Protein AF-A0AAV8XGZ9-F1 (afdb_monomer_lite)

Secondary structure (DSSP, 8-state):
--SS-HHHHHHHHHHHHHHHHHHHTT-HHHHHHHHHHHHHHHHHHTTT-S-SS-TTS---SHHHHHHHHHS--

Structure (mmCIF, N/CA/C/O backbone):
data_AF-A0AAV8XGZ9-F1
#
_entry.id   AF-A0AAV8XGZ9-F1
#
loop_
_atom_site.group_PDB
_atom_site.id
_atom_site.type_symbol
_atom_site.label_atom_id
_atom_site.label_alt_id
_atom_site.label_comp_id
_atom_site.label_asym_id
_atom_site.label_entity_id
_atom_site.label_seq_id
_atom_site.pdbx_PDB_ins_code
_atom_site.Cartn_x
_atom_site.Cartn_y
_atom_site.Cartn_z
_atom_site.occupancy
_atom_site.B_iso_or_equiv
_atom_site.auth_seq_id
_atom_site.auth_comp_id
_atom_site.auth_asym_id
_atom_site.auth_atom_id
_atom_site.pdbx_PDB_model_num
ATOM 1 N N . MET A 1 1 ? 2.994 -9.588 -20.095 1.00 48.28 1 MET A N 1
ATOM 2 C CA . MET A 1 1 ? 3.909 -8.639 -19.429 1.00 48.28 1 MET A CA 1
ATOM 3 C C . MET A 1 1 ? 3.075 -7.455 -18.979 1.00 48.28 1 MET A C 1
ATOM 5 O O . MET A 1 1 ? 2.630 -6.692 -19.826 1.00 48.28 1 MET A O 1
ATOM 9 N N . GLY A 1 2 ? 2.745 -7.416 -17.687 1.00 72.06 2 GLY A N 1
ATOM 10 C CA . GLY A 1 2 ? 2.133 -6.264 -17.016 1.00 72.06 2 GLY A CA 1
ATOM 11 C C . GLY A 1 2 ? 3.202 -5.475 -16.252 1.00 72.06 2 GLY A C 1
ATOM 12 O O . GLY A 1 2 ? 4.378 -5.817 -16.344 1.00 72.06 2 GLY A O 1
ATOM 13 N N . 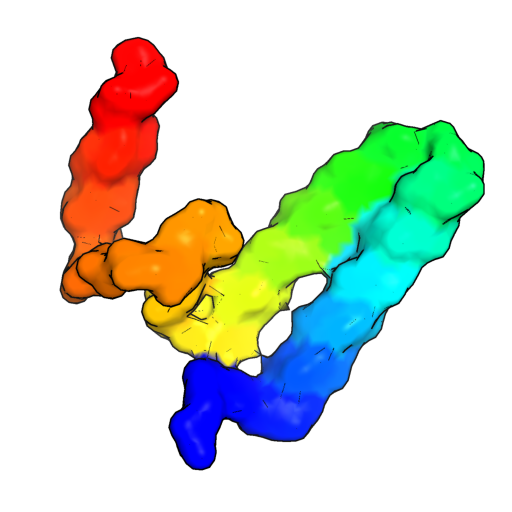PHE A 1 3 ? 2.804 -4.4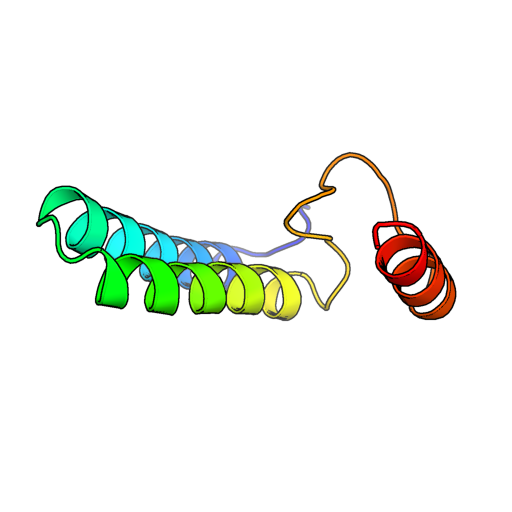34 -15.516 1.00 77.88 3 PHE A N 1
ATOM 14 C CA . PHE A 1 3 ? 3.725 -3.614 -14.709 1.00 77.88 3 PHE A CA 1
ATOM 15 C C . PHE A 1 3 ? 4.392 -4.375 -13.555 1.00 77.88 3 PHE A C 1
ATOM 17 O O . PHE A 1 3 ? 5.438 -3.944 -13.087 1.00 77.88 3 PHE A O 1
ATOM 24 N N . ILE A 1 4 ? 3.797 -5.489 -13.125 1.00 87.75 4 ILE A N 1
ATOM 25 C CA . ILE A 1 4 ? 4.249 -6.316 -12.004 1.00 87.75 4 ILE A CA 1
ATOM 26 C C . ILE A 1 4 ? 4.268 -7.793 -12.409 1.00 87.75 4 ILE A C 1
ATOM 28 O O . ILE A 1 4 ? 3.558 -8.202 -13.339 1.00 87.75 4 ILE A O 1
ATOM 32 N N . ASP A 1 5 ? 5.080 -8.585 -11.714 1.00 91.75 5 ASP A N 1
ATOM 33 C CA . ASP A 1 5 ? 5.070 -10.044 -11.789 1.00 91.75 5 ASP A CA 1
ATOM 34 C C . ASP A 1 5 ? 4.139 -10.658 -10.724 1.00 91.75 5 ASP A C 1
ATOM 36 O O . ASP A 1 5 ? 3.371 -9.958 -10.061 1.00 91.75 5 ASP A O 1
ATOM 40 N N . GLN A 1 6 ? 4.170 -11.987 -10.588 1.00 93.94 6 GLN A N 1
ATOM 41 C CA . GLN A 1 6 ? 3.326 -12.701 -9.629 1.00 93.94 6 GLN A CA 1
ATOM 42 C C . GLN A 1 6 ? 3.620 -12.293 -8.178 1.00 93.94 6 GLN A C 1
ATOM 44 O O . GLN A 1 6 ? 2.693 -12.191 -7.379 1.00 93.94 6 GLN A O 1
ATOM 49 N N . GLN A 1 7 ? 4.883 -12.024 -7.844 1.00 93.69 7 GLN A N 1
ATOM 50 C CA . GLN A 1 7 ? 5.269 -11.632 -6.494 1.00 93.69 7 GLN A CA 1
ATOM 51 C C . GLN A 1 7 ? 4.741 -10.232 -6.170 1.00 93.69 7 GLN A C 1
ATOM 53 O O . GLN A 1 7 ? 4.138 -10.039 -5.114 1.00 93.69 7 GLN A O 1
ATOM 58 N N . GLY A 1 8 ? 4.893 -9.280 -7.094 1.00 93.31 8 GLY A N 1
ATOM 59 C CA . GLY A 1 8 ? 4.342 -7.935 -6.917 1.00 93.31 8 GLY A CA 1
ATOM 60 C C . GLY A 1 8 ? 2.816 -7.942 -6.815 1.00 93.31 8 GLY A C 1
ATOM 61 O O . GLY A 1 8 ? 2.234 -7.226 -5.999 1.00 93.31 8 GLY A O 1
ATOM 62 N N . TYR A 1 9 ? 2.149 -8.810 -7.583 1.00 94.31 9 TYR A N 1
ATOM 63 C CA . TYR A 1 9 ? 0.702 -8.998 -7.484 1.00 94.31 9 TYR A CA 1
ATOM 64 C C . TYR A 1 9 ? 0.279 -9.507 -6.101 1.00 94.31 9 TYR A C 1
ATOM 66 O O . TYR A 1 9 ? -0.669 -8.979 -5.518 1.00 94.31 9 TYR A O 1
ATOM 74 N N . GLU A 1 10 ? 0.975 -10.505 -5.559 1.00 96.31 10 GLU A N 1
ATOM 75 C CA . GLU A 1 10 ? 0.686 -11.067 -4.236 1.00 96.31 10 GLU A CA 1
ATOM 76 C C . GLU A 1 10 ? 0.936 -10.051 -3.117 1.00 96.31 10 GLU A C 1
ATOM 78 O O . GLU A 1 10 ? 0.112 -9.930 -2.208 1.00 96.31 10 GLU A O 1
ATOM 83 N N . ALA A 1 11 ? 2.013 -9.267 -3.213 1.00 95.62 11 ALA A N 1
ATOM 84 C CA . ALA A 1 11 ? 2.338 -8.221 -2.246 1.00 95.62 11 ALA A CA 1
ATOM 85 C C . ALA A 1 11 ? 1.255 -7.131 -2.185 1.00 95.62 11 ALA A C 1
ATOM 87 O O . ALA A 1 11 ? 0.769 -6.803 -1.099 1.00 95.62 11 ALA A O 1
ATOM 88 N N . ILE A 1 12 ? 0.825 -6.616 -3.344 1.00 95.50 12 ILE A N 1
ATOM 89 C CA . ILE A 1 12 ? -0.263 -5.628 -3.432 1.00 95.50 12 ILE A CA 1
ATOM 90 C C . ILE A 1 12 ? -1.579 -6.237 -2.938 1.00 95.50 12 ILE A C 1
ATOM 92 O O . ILE A 1 12 ? -2.307 -5.604 -2.173 1.00 95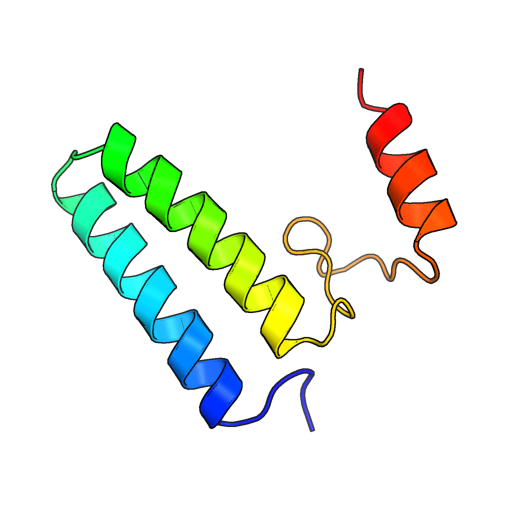.50 12 ILE A O 1
ATOM 96 N N . SER A 1 13 ? -1.882 -7.471 -3.347 1.00 97.12 13 SER A N 1
ATOM 97 C CA . SER A 1 13 ? -3.133 -8.139 -2.972 1.00 97.12 13 SER A CA 1
ATOM 98 C C . SER A 1 13 ? -3.232 -8.346 -1.463 1.00 97.12 13 SER A C 1
ATOM 100 O O . SER A 1 13 ? -4.287 -8.097 -0.889 1.00 97.12 13 SER A O 1
ATOM 102 N N . SER A 1 14 ? -2.136 -8.732 -0.803 1.00 97.88 14 SER A N 1
ATOM 103 C CA . SER A 1 14 ? -2.118 -8.956 0.646 1.00 97.88 14 SER A CA 1
ATOM 104 C C . SER A 1 14 ? -2.503 -7.700 1.432 1.00 97.88 14 SER A C 1
ATOM 106 O O . SER A 1 14 ? -3.346 -7.769 2.321 1.00 97.88 14 SER A O 1
ATOM 108 N N . VAL A 1 15 ? -1.920 -6.542 1.108 1.00 97.56 15 VAL A N 1
ATOM 109 C CA . VAL A 1 15 ? -2.212 -5.292 1.836 1.00 97.56 15 VAL A CA 1
ATOM 110 C C . VAL A 1 15 ? -3.588 -4.715 1.477 1.00 97.56 15 VAL A C 1
ATOM 112 O O . VAL A 1 15 ? -4.256 -4.112 2.323 1.00 97.56 15 VAL A O 1
ATOM 115 N N . ALA A 1 16 ? -4.055 -4.943 0.247 1.00 97.75 16 ALA A N 1
ATOM 116 C CA . ALA A 1 16 ? -5.406 -4.578 -0.163 1.00 97.75 16 ALA A CA 1
ATOM 117 C C . ALA A 1 16 ? -6.469 -5.404 0.586 1.00 97.75 16 ALA A C 1
ATOM 119 O O . ALA A 1 16 ? -7.480 -4.850 1.022 1.00 97.75 16 ALA A O 1
ATOM 120 N N . GLU A 1 17 ? -6.224 -6.702 0.788 1.00 98.56 17 GLU A N 1
ATOM 121 C CA . GLU A 1 17 ? -7.086 -7.584 1.585 1.00 98.56 17 GLU A CA 1
ATOM 122 C C . GLU A 1 17 ? -7.149 -7.112 3.046 1.00 98.56 17 GLU A C 1
ATOM 124 O O . GLU A 1 17 ? -8.241 -6.953 3.590 1.00 98.56 17 GLU A O 1
ATOM 129 N N . ASP A 1 18 ? -6.007 -6.778 3.659 1.00 98.44 18 ASP A N 1
ATOM 130 C CA . ASP A 1 18 ? -5.967 -6.225 5.021 1.00 98.44 18 ASP A CA 1
ATOM 131 C C . ASP A 1 18 ? -6.771 -4.921 5.125 1.00 98.44 18 ASP A C 1
ATOM 133 O O . ASP A 1 18 ? -7.554 -4.728 6.060 1.00 98.44 18 ASP A O 1
ATOM 137 N N . THR A 1 19 ? -6.627 -4.033 4.135 1.00 98.50 19 THR A N 1
ATOM 138 C CA . THR A 1 19 ? -7.400 -2.784 4.062 1.00 98.50 19 THR A CA 1
ATOM 139 C C . THR A 1 19 ? -8.898 -3.073 4.033 1.00 98.50 19 THR A C 1
ATOM 141 O O . THR A 1 19 ? -9.661 -2.460 4.785 1.00 98.50 19 THR A O 1
ATOM 144 N N . LYS A 1 20 ? -9.323 -4.030 3.200 1.00 98.44 20 LYS A N 1
ATOM 145 C CA . LYS A 1 20 ? -10.718 -4.465 3.107 1.00 98.44 20 LYS A CA 1
ATOM 146 C C . LYS A 1 20 ? -11.219 -5.030 4.435 1.00 98.44 20 LYS A C 1
ATOM 148 O O . LYS A 1 20 ? -12.295 -4.640 4.876 1.00 98.44 20 LYS A O 1
ATOM 153 N N . ILE A 1 21 ? -10.447 -5.895 5.088 1.00 98.62 21 ILE A N 1
ATOM 154 C CA . ILE A 1 21 ? -10.808 -6.497 6.378 1.00 98.62 21 ILE A CA 1
ATOM 155 C C . ILE A 1 21 ? -11.026 -5.414 7.443 1.00 98.62 21 ILE A C 1
ATOM 157 O O . ILE A 1 21 ? -12.029 -5.447 8.157 1.00 98.62 21 ILE A O 1
ATOM 161 N N . SER A 1 22 ? -10.125 -4.433 7.550 1.00 98.56 22 SER A N 1
ATOM 162 C CA . SER A 1 22 ? -10.279 -3.330 8.509 1.00 98.56 22 SER A CA 1
ATOM 163 C C . SER A 1 22 ? -11.446 -2.405 8.166 1.00 98.56 22 SER A C 1
ATOM 165 O O . SER A 1 22 ? -12.119 -1.925 9.081 1.00 98.56 22 SER A O 1
ATOM 167 N N . LEU A 1 23 ? -11.707 -2.169 6.876 1.00 98.31 23 LEU A N 1
ATOM 168 C CA . LEU A 1 23 ? -12.852 -1.382 6.420 1.00 98.31 23 LEU A CA 1
ATOM 169 C C . LEU A 1 23 ? -14.179 -2.071 6.760 1.00 98.31 23 LEU A C 1
ATOM 171 O O . LEU A 1 23 ? -15.053 -1.442 7.353 1.00 98.31 23 LEU A O 1
ATOM 175 N N . ASP A 1 24 ? -14.305 -3.360 6.440 1.00 98.50 24 ASP A N 1
ATOM 176 C CA . ASP A 1 24 ? -15.498 -4.170 6.714 1.00 98.50 24 ASP A CA 1
ATOM 177 C C . ASP A 1 24 ? -15.753 -4.317 8.229 1.00 98.50 24 ASP A C 1
ATOM 179 O O . ASP A 1 24 ? -16.892 -4.483 8.659 1.00 98.50 24 ASP A O 1
ATOM 183 N N . ALA A 1 25 ? -14.703 -4.217 9.051 1.00 98.56 25 ALA A N 1
ATOM 184 C CA . ALA A 1 25 ? -14.782 -4.195 10.512 1.00 98.56 25 ALA A CA 1
ATOM 185 C C . ALA A 1 25 ? -15.045 -2.796 11.112 1.00 98.56 25 ALA A C 1
ATOM 187 O O . ALA A 1 25 ? -14.921 -2.631 12.327 1.00 98.56 25 ALA A O 1
ATOM 188 N N . GLU A 1 26 ? -15.349 -1.786 10.287 1.00 98.44 26 GLU A N 1
ATOM 189 C CA . GLU A 1 26 ? -15.589 -0.385 10.683 1.00 98.44 26 GLU A CA 1
ATOM 190 C C . GLU A 1 26 ? -14.412 0.276 11.431 1.00 98.44 26 GLU A C 1
ATOM 192 O O . GLU A 1 26 ? -14.553 1.299 12.109 1.00 98.44 26 GLU A O 1
ATOM 197 N N . LYS A 1 27 ? -13.198 -0.265 11.292 1.00 98.62 27 LYS A N 1
ATOM 198 C CA . LYS A 1 27 ? -11.984 0.285 11.908 1.00 98.62 27 LYS A CA 1
ATOM 199 C C . LYS A 1 27 ? -11.379 1.364 11.020 1.00 98.62 27 LYS A C 1
ATOM 201 O O . LYS A 1 27 ? -10.266 1.226 10.518 1.00 98.62 27 LYS A O 1
ATOM 206 N N . PHE A 1 28 ? -12.102 2.463 10.831 1.00 97.69 28 PHE A N 1
ATOM 207 C CA . PHE A 1 28 ? -11.778 3.460 9.804 1.00 97.69 28 PHE A CA 1
ATOM 208 C C . PHE A 1 28 ? -10.363 4.043 9.907 1.00 97.69 28 PHE A C 1
ATOM 210 O O . PHE A 1 28 ? -9.699 4.198 8.892 1.00 97.69 28 PHE A O 1
ATOM 217 N N . VAL A 1 29 ? -9.857 4.310 11.117 1.00 98.19 29 VAL A N 1
ATO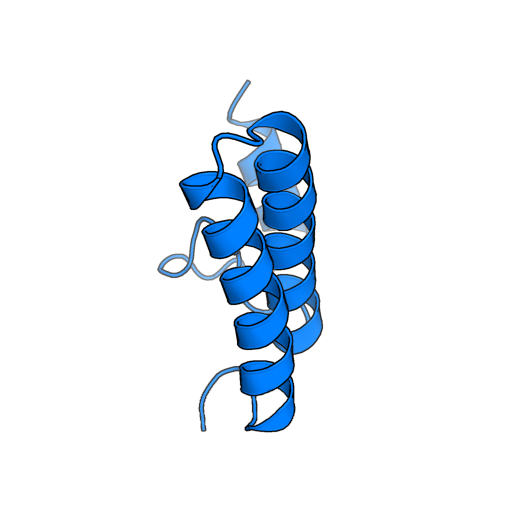M 218 C CA . VAL A 1 29 ? -8.480 4.815 11.295 1.00 98.19 29 VAL A CA 1
ATOM 219 C C . VAL A 1 29 ? -7.443 3.795 10.817 1.00 98.19 29 VAL A C 1
ATOM 221 O O . VAL A 1 29 ? -6.465 4.153 10.165 1.00 98.19 29 VAL A O 1
ATOM 224 N N . GLU A 1 30 ? -7.655 2.516 11.126 1.00 98.31 30 GLU A N 1
ATOM 225 C CA . GLU A 1 30 ? -6.771 1.437 10.686 1.00 98.31 30 GLU A CA 1
ATOM 226 C C . GLU A 1 30 ? -6.877 1.225 9.173 1.00 98.31 30 GLU A C 1
ATOM 228 O O . GLU A 1 30 ? -5.851 1.147 8.501 1.00 98.31 30 GLU A O 1
ATOM 233 N N . ALA A 1 31 ? -8.098 1.231 8.634 1.00 98.50 31 ALA A N 1
ATOM 234 C CA . ALA A 1 31 ? -8.352 1.121 7.203 1.00 98.50 31 ALA A CA 1
ATOM 235 C C . ALA A 1 31 ? -7.653 2.240 6.413 1.00 98.50 31 ALA A C 1
ATOM 237 O O . ALA A 1 31 ? -6.977 1.953 5.432 1.00 98.50 31 ALA A O 1
ATOM 238 N N . THR A 1 32 ? -7.716 3.495 6.871 1.00 97.88 32 THR A N 1
ATOM 239 C CA . THR A 1 32 ? -7.008 4.617 6.228 1.00 97.88 32 THR A CA 1
ATOM 240 C C . THR A 1 32 ? -5.488 4.442 6.271 1.00 97.88 32 THR A C 1
ATOM 242 O O . THR A 1 32 ? -4.799 4.730 5.294 1.00 97.88 32 THR A O 1
ATOM 245 N N . ASN A 1 33 ? -4.936 3.933 7.376 1.00 98.06 33 ASN A N 1
ATOM 246 C CA . ASN A 1 33 ? -3.499 3.660 7.461 1.00 98.06 33 ASN A CA 1
ATOM 247 C C . ASN A 1 33 ? -3.069 2.528 6.513 1.00 98.06 33 ASN A C 1
ATOM 249 O O . ASN A 1 33 ? -1.995 2.599 5.914 1.00 98.06 33 ASN A O 1
ATOM 253 N N . LEU A 1 34 ? -3.883 1.478 6.382 1.00 98.25 34 LEU A N 1
ATOM 254 C CA . LEU A 1 34 ? -3.639 0.366 5.458 1.00 98.25 34 LEU A CA 1
ATOM 255 C C . LEU A 1 34 ? -3.820 0.787 3.996 1.00 98.25 34 LEU A C 1
ATOM 257 O O . LEU A 1 34 ? -3.061 0.346 3.134 1.00 98.25 34 LEU A O 1
ATOM 261 N N . TRP A 1 35 ? -4.731 1.720 3.728 1.00 97.12 35 TRP A N 1
ATOM 262 C CA . TRP A 1 35 ? -4.901 2.325 2.414 1.00 97.12 35 TRP A CA 1
ATOM 263 C C . TRP A 1 35 ? -3.624 3.024 1.938 1.00 97.12 35 TRP A C 1
ATOM 265 O O . TRP A 1 35 ? -3.109 2.688 0.875 1.00 97.12 35 TRP A O 1
ATOM 275 N N . GLY A 1 36 ? -3.014 3.873 2.772 1.00 96.25 36 GLY A N 1
ATOM 276 C CA . GLY A 1 36 ? -1.724 4.492 2.436 1.00 96.25 36 GLY A CA 1
ATOM 277 C C . GLY A 1 36 ? -0.592 3.474 2.215 1.00 96.25 36 GLY A C 1
ATOM 278 O O . GLY A 1 36 ? 0.293 3.685 1.388 1.00 96.25 36 GLY A O 1
ATOM 279 N N . LYS A 1 37 ? -0.621 2.323 2.903 1.00 96.69 37 LYS A N 1
ATOM 280 C CA . LYS A 1 37 ? 0.328 1.226 2.634 1.00 96.69 37 LYS A CA 1
ATOM 281 C C . LYS A 1 37 ? 0.046 0.519 1.310 1.00 96.69 37 LYS A C 1
ATOM 283 O O . LYS A 1 37 ? 0.991 0.100 0.649 1.00 96.69 37 LYS A O 1
ATOM 288 N N . THR A 1 38 ? -1.223 0.393 0.930 1.00 96.19 38 THR A N 1
ATOM 289 C CA . THR A 1 38 ? -1.632 -0.164 -0.365 1.00 96.19 38 THR A CA 1
ATOM 290 C C . THR A 1 38 ? -1.125 0.711 -1.506 1.00 96.19 38 THR A C 1
ATOM 292 O O . THR A 1 38 ? -0.529 0.193 -2.448 1.00 96.19 38 THR A O 1
ATOM 295 N N . GLU A 1 39 ? -1.268 2.033 -1.385 1.00 94.25 39 GLU A N 1
ATOM 296 C CA . GLU A 1 39 ? -0.698 2.995 -2.337 1.00 94.25 39 GLU A CA 1
ATOM 297 C C . GLU A 1 39 ? 0.816 2.809 -2.484 1.00 94.25 39 GLU A C 1
ATOM 299 O O . GLU A 1 39 ? 1.324 2.639 -3.592 1.00 94.25 39 GLU A O 1
ATOM 304 N N . TYR A 1 40 ? 1.534 2.764 -1.357 1.00 92.62 40 TYR A N 1
ATOM 305 C CA . TYR A 1 40 ? 2.983 2.582 -1.352 1.00 92.62 40 TYR A CA 1
ATOM 306 C C . TYR A 1 40 ? 3.417 1.250 -1.979 1.00 92.62 40 TYR A C 1
ATOM 308 O O . TYR A 1 40 ? 4.384 1.218 -2.738 1.00 92.62 40 TYR A O 1
ATOM 316 N N . ALA A 1 41 ? 2.701 0.156 -1.705 1.00 94.31 41 ALA A N 1
ATOM 317 C CA . ALA A 1 41 ? 2.987 -1.144 -2.306 1.00 94.31 41 ALA A CA 1
ATOM 318 C C . ALA A 1 41 ? 2.846 -1.097 -3.834 1.00 94.31 41 ALA A C 1
ATOM 320 O O . ALA A 1 41 ? 3.720 -1.584 -4.544 1.00 94.31 41 ALA A O 1
ATOM 321 N N . VAL A 1 42 ? 1.800 -0.449 -4.358 1.00 91.56 42 VAL A N 1
ATOM 322 C CA . VAL A 1 42 ? 1.647 -0.266 -5.808 1.00 91.56 42 VAL A CA 1
ATOM 323 C C . VAL A 1 42 ? 2.790 0.561 -6.389 1.00 91.56 42 VAL A C 1
ATOM 325 O O . VAL A 1 42 ? 3.352 0.172 -7.413 1.00 91.56 42 VAL A O 1
ATOM 328 N N . GLU A 1 43 ? 3.169 1.674 -5.757 1.00 89.69 43 GLU A N 1
ATOM 329 C CA . GLU A 1 43 ? 4.291 2.486 -6.238 1.00 89.69 43 GLU A CA 1
ATOM 330 C C . GLU A 1 43 ? 5.597 1.679 -6.264 1.00 89.69 43 GLU A C 1
ATOM 332 O O . GLU A 1 43 ? 6.298 1.691 -7.271 1.00 89.69 43 GLU A O 1
ATOM 337 N N . VAL A 1 44 ? 5.915 0.928 -5.209 1.00 90.31 44 VAL A N 1
ATOM 338 C CA . VAL A 1 44 ? 7.165 0.15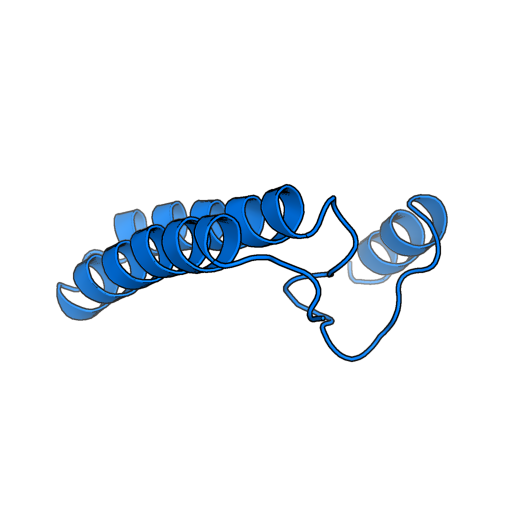5 -5.128 1.00 90.31 44 VAL A CA 1
ATOM 339 C C . VAL A 1 44 ? 7.193 -0.997 -6.128 1.00 90.31 44 VAL A C 1
ATOM 341 O O . VAL A 1 44 ? 8.151 -1.112 -6.893 1.00 90.31 44 VAL A O 1
ATOM 344 N N . GLU A 1 45 ? 6.147 -1.823 -6.167 1.00 92.38 45 GLU A N 1
ATOM 345 C CA . GLU A 1 45 ? 6.112 -3.013 -7.029 1.00 92.38 45 GLU A CA 1
ATOM 346 C C . GLU A 1 45 ? 6.068 -2.643 -8.517 1.00 92.38 45 GLU A C 1
ATOM 348 O O . GLU A 1 45 ? 6.562 -3.382 -9.366 1.00 92.38 45 GLU A O 1
ATOM 353 N N . THR A 1 46 ? 5.544 -1.461 -8.855 1.00 88.69 46 THR A N 1
ATOM 354 C CA . THR A 1 46 ? 5.561 -0.937 -10.232 1.00 88.69 46 THR A CA 1
ATOM 355 C C . THR A 1 46 ? 6.823 -0.136 -10.561 1.00 88.69 46 THR A C 1
ATOM 357 O O . THR A 1 46 ? 6.900 0.470 -11.634 1.00 88.69 46 THR A O 1
ATOM 360 N N . ASN A 1 47 ? 7.813 -0.106 -9.660 1.00 86.94 47 ASN A N 1
ATOM 361 C CA . ASN A 1 47 ? 9.018 0.722 -9.758 1.00 86.94 47 ASN A CA 1
ATOM 362 C C . ASN A 1 47 ? 8.692 2.198 -10.063 1.00 86.94 47 ASN A C 1
ATOM 364 O O . ASN A 1 47 ? 9.286 2.825 -10.944 1.00 86.94 47 ASN A O 1
ATOM 368 N N . PHE A 1 48 ? 7.694 2.730 -9.360 1.00 82.62 48 PHE A N 1
ATOM 369 C CA . PHE A 1 48 ? 7.147 4.081 -9.488 1.00 82.62 48 PHE A CA 1
ATOM 370 C C . PHE A 1 48 ? 6.607 4.402 -10.891 1.00 82.62 48 PHE A C 1
ATOM 372 O O . PHE A 1 48 ? 6.453 5.567 -11.258 1.00 82.62 48 PHE A O 1
ATOM 379 N N . GLY A 1 49 ? 6.329 3.370 -11.693 1.00 76.94 49 GLY A N 1
ATOM 380 C CA . GLY A 1 49 ? 5.824 3.486 -13.059 1.00 76.94 49 GLY A CA 1
ATOM 381 C C . GLY A 1 49 ? 4.309 3.665 -13.155 1.00 76.94 49 GLY A C 1
ATOM 382 O O . GLY A 1 49 ? 3.808 3.928 -14.251 1.00 76.94 49 GLY A O 1
ATOM 383 N N . VAL A 1 50 ? 3.587 3.518 -12.040 1.00 78.94 50 VAL A N 1
ATOM 384 C CA . VAL A 1 50 ? 2.139 3.723 -11.939 1.00 78.94 50 VAL A CA 1
ATOM 385 C C . VAL A 1 50 ? 1.848 4.764 -10.867 1.00 78.94 50 VAL A C 1
ATOM 387 O O . VAL A 1 50 ? 2.293 4.640 -9.729 1.00 78.94 50 VAL A O 1
ATOM 390 N N . ASP A 1 51 ? 1.066 5.776 -11.236 1.00 77.00 51 ASP A N 1
ATOM 391 C CA . ASP A 1 51 ? 0.384 6.626 -10.268 1.00 77.00 51 ASP A CA 1
ATOM 392 C C . ASP A 1 51 ? -0.899 5.914 -9.837 1.00 77.00 51 ASP A C 1
ATOM 394 O O . ASP A 1 51 ? -1.771 5.628 -10.663 1.00 77.00 51 ASP A O 1
ATOM 398 N N . PHE A 1 52 ? -0.993 5.619 -8.544 1.00 78.75 52 PHE A N 1
ATOM 399 C CA . PHE A 1 52 ? -2.113 4.908 -7.947 1.00 78.75 52 PHE A CA 1
ATOM 400 C C . PHE A 1 52 ? -3.465 5.585 -8.224 1.00 78.75 52 PHE A C 1
ATOM 402 O O . PHE A 1 52 ? -4.460 4.906 -8.476 1.00 78.75 52 PHE A O 1
ATOM 409 N N . TYR A 1 53 ? -3.495 6.918 -8.251 1.00 79.00 53 TYR A N 1
ATOM 410 C CA . TYR A 1 53 ? -4.711 7.693 -8.499 1.00 79.00 53 TYR A CA 1
ATOM 411 C C . TYR A 1 53 ? -4.928 8.008 -9.981 1.00 79.00 53 TYR A C 1
ATOM 413 O O . TYR A 1 53 ? -6.049 8.303 -10.393 1.00 79.00 53 TYR A O 1
ATOM 421 N N . ASN A 1 54 ? -3.882 7.883 -10.803 1.00 74.75 54 ASN A N 1
ATOM 422 C CA . ASN A 1 54 ? -3.901 8.243 -12.220 1.00 74.75 54 ASN A CA 1
ATOM 423 C C . ASN A 1 54 ? -3.403 7.109 -13.127 1.00 74.75 54 ASN A C 1
ATOM 425 O O . ASN A 1 54 ? -2.550 7.301 -13.993 1.00 74.75 54 ASN A O 1
ATOM 429 N N . VAL A 1 55 ? -4.008 5.928 -13.005 1.00 69.31 55 VAL A N 1
ATOM 430 C CA . VAL A 1 55 ? -3.670 4.731 -13.805 1.00 69.31 55 VAL A CA 1
ATOM 431 C C . VAL A 1 55 ? -3.827 4.900 -15.328 1.00 69.31 55 VAL A C 1
ATOM 433 O O . VAL A 1 55 ? -3.271 4.115 -16.095 1.00 69.31 55 VAL A O 1
ATOM 436 N N . LEU A 1 56 ? -4.562 5.920 -15.791 1.00 63.91 56 LEU A N 1
ATOM 437 C CA . LEU A 1 56 ? -4.763 6.223 -17.217 1.00 63.91 56 LEU A CA 1
ATOM 438 C C . LEU A 1 56 ? -3.799 7.286 -17.769 1.00 63.91 56 LEU A C 1
ATOM 440 O O . LEU A 1 56 ? -3.633 7.384 -18.988 1.00 63.91 56 LEU A O 1
ATOM 444 N N . THR A 1 57 ? -3.148 8.064 -16.903 1.00 58.44 57 THR A N 1
ATOM 445 C CA . THR A 1 57 ? -2.309 9.197 -17.308 1.00 58.44 57 THR A CA 1
ATOM 446 C C . THR A 1 57 ? -0.855 8.863 -17.012 1.00 58.44 57 THR A C 1
ATOM 448 O O . THR A 1 57 ? -0.426 8.849 -15.865 1.00 58.44 57 THR A O 1
ATOM 451 N N . LYS A 1 58 ? -0.064 8.592 -18.058 1.00 57.41 58 LYS A N 1
ATOM 452 C CA . LYS A 1 58 ? 1.380 8.385 -17.890 1.00 57.41 58 LYS A CA 1
ATOM 453 C C . LYS A 1 58 ? 2.034 9.671 -17.396 1.00 57.41 58 LYS A C 1
ATOM 455 O O . LYS A 1 58 ? 2.198 10.607 -18.177 1.00 57.41 58 LYS A O 1
ATOM 460 N N . ILE A 1 59 ? 2.479 9.661 -16.147 1.00 62.53 59 ILE A N 1
ATOM 461 C CA . ILE A 1 59 ? 3.477 10.602 -15.650 1.00 62.53 59 ILE A CA 1
ATOM 462 C C . ILE A 1 59 ? 4.821 10.186 -16.257 1.00 62.53 59 ILE A C 1
ATOM 464 O O . ILE A 1 59 ? 5.287 9.067 -16.045 1.00 62.53 59 ILE A O 1
ATOM 468 N N . LYS A 1 60 ? 5.426 11.044 -17.079 1.00 61.69 60 LYS A N 1
ATOM 469 C CA . LYS A 1 60 ? 6.684 10.753 -17.783 1.00 61.69 60 LYS A CA 1
ATOM 470 C C . LYS A 1 60 ? 7.909 11.126 -16.950 1.00 61.69 60 LYS A C 1
ATOM 472 O O . LYS A 1 60 ? 9.007 10.690 -17.292 1.00 61.69 60 LYS A O 1
ATOM 477 N N . SER A 1 61 ? 7.751 11.910 -15.878 1.00 66.56 61 SER A N 1
ATOM 478 C CA . SER A 1 61 ? 8.844 12.273 -14.968 1.00 66.56 61 SER A CA 1
ATOM 479 C C . SER A 1 61 ? 8.379 12.671 -13.558 1.00 66.56 61 SER A C 1
ATOM 481 O O . SER A 1 61 ? 7.243 13.092 -13.344 1.00 66.56 61 SER A O 1
ATOM 483 N N . LEU A 1 62 ? 9.298 12.603 -12.585 1.00 64.19 62 LEU A N 1
ATOM 484 C CA . LEU A 1 62 ? 9.090 13.133 -11.227 1.00 64.19 62 LEU A CA 1
ATOM 485 C C . LEU A 1 62 ? 8.755 14.635 -11.230 1.00 64.19 62 LEU A C 1
ATOM 487 O O . LEU A 1 62 ? 7.985 15.096 -10.390 1.00 64.19 62 LEU A O 1
ATOM 491 N N . ASP A 1 63 ? 9.289 15.392 -12.191 1.00 70.94 63 ASP A N 1
ATOM 492 C CA . ASP A 1 63 ? 8.984 16.817 -12.348 1.00 70.94 63 ASP A CA 1
ATOM 493 C C . ASP A 1 63 ? 7.528 17.045 -12.776 1.00 70.94 63 ASP A C 1
ATOM 495 O O . ASP A 1 63 ? 6.873 17.947 -12.253 1.00 70.94 63 ASP A O 1
ATOM 499 N N . GLU A 1 64 ? 6.991 16.198 -13.661 1.00 66.12 64 GLU A N 1
ATOM 500 C CA . GLU A 1 64 ? 5.574 16.227 -14.042 1.00 66.12 64 GLU A CA 1
ATOM 501 C C . GLU A 1 64 ? 4.666 15.844 -12.859 1.00 66.12 64 GLU A C 1
ATOM 503 O O . GLU A 1 64 ? 3.665 16.525 -12.630 1.00 66.12 64 GLU A O 1
ATOM 508 N N . LYS A 1 65 ? 5.048 14.845 -12.039 1.00 66.94 65 LYS A N 1
ATOM 509 C CA . LYS A 1 65 ? 4.331 14.505 -10.786 1.00 66.94 65 LYS A CA 1
ATOM 510 C C . LYS A 1 65 ? 4.265 15.712 -9.848 1.00 66.94 65 LYS A C 1
ATOM 512 O O . LYS A 1 65 ? 3.202 16.074 -9.354 1.00 66.94 65 LYS A O 1
ATOM 517 N N . ASN A 1 66 ? 5.400 16.376 -9.637 1.00 67.00 66 ASN A N 1
ATOM 518 C CA . ASN A 1 66 ? 5.503 17.520 -8.732 1.00 67.00 66 ASN A CA 1
ATOM 519 C C . ASN A 1 66 ? 4.738 18.758 -9.221 1.00 67.00 66 ASN A C 1
ATOM 521 O O . ASN A 1 66 ? 4.325 19.573 -8.398 1.00 67.00 66 ASN A O 1
ATOM 525 N N . GLN A 1 67 ? 4.568 18.934 -10.532 1.00 65.25 67 GLN A N 1
ATOM 526 C CA . GLN A 1 67 ? 3.722 19.997 -11.081 1.00 65.25 67 GLN A CA 1
ATOM 527 C C . GLN A 1 67 ? 2.235 19.682 -10.918 1.00 65.25 67 GLN A C 1
ATOM 529 O O . GLN A 1 67 ? 1.487 20.565 -10.506 1.00 65.25 67 GLN A O 1
ATOM 534 N N . TYR A 1 68 ? 1.827 18.438 -11.180 1.00 65.81 68 TYR A N 1
ATOM 535 C CA . TYR A 1 68 ? 0.446 17.987 -11.002 1.00 65.81 68 TYR A CA 1
ATOM 536 C C . TYR A 1 68 ? -0.029 18.196 -9.555 1.00 65.81 68 TYR A C 1
ATOM 538 O O . TYR A 1 68 ? -1.011 18.892 -9.316 1.00 65.81 68 TYR A O 1
ATOM 546 N N . LEU A 1 69 ? 0.746 17.716 -8.577 1.00 64.00 69 LEU A N 1
ATOM 547 C CA . LEU A 1 69 ? 0.405 17.809 -7.150 1.00 64.00 69 LEU A CA 1
ATOM 548 C C . LEU A 1 69 ? 0.370 19.248 -6.604 1.00 64.00 69 LEU A C 1
ATOM 550 O O . LEU A 1 69 ? -0.264 19.510 -5.587 1.00 64.00 69 LEU A O 1
ATOM 554 N N . LYS A 1 70 ? 1.059 20.195 -7.253 1.00 62.88 70 LYS A N 1
ATOM 555 C CA . LYS A 1 70 ? 1.042 21.617 -6.865 1.00 62.88 70 LYS A CA 1
ATOM 556 C C . LYS A 1 70 ? -0.169 22.379 -7.404 1.00 62.88 70 LYS A C 1
ATOM 558 O O . LYS A 1 70 ? -0.428 23.473 -6.917 1.00 62.88 70 LYS A O 1
ATOM 563 N N . GLY A 1 71 ? -0.861 21.850 -8.413 1.00 57.41 71 GLY A N 1
ATOM 564 C CA . GLY A 1 71 ? -2.020 22.493 -9.040 1.00 57.41 71 GLY A CA 1
ATOM 565 C C . GLY A 1 71 ? -3.361 22.199 -8.361 1.00 57.41 71 GLY A C 1
ATOM 566 O O . GLY A 1 71 ? -4.365 22.772 -8.771 1.00 57.41 71 GLY A O 1
ATOM 567 N N . GLU A 1 72 ? -3.388 21.321 -7.355 1.00 54.31 72 GLU A N 1
ATOM 568 C CA . GLU A 1 72 ? -4.614 20.863 -6.682 1.00 54.31 72 GLU A CA 1
ATOM 569 C C . GLU A 1 72 ? -4.895 21.554 -5.325 1.00 54.31 72 GLU A C 1
ATOM 571 O O . GLU A 1 72 ? -5.786 21.118 -4.597 1.00 54.31 72 GLU A O 1
ATOM 576 N N . PHE A 1 73 ? -4.191 22.650 -4.993 1.00 45.62 73 PHE A N 1
ATOM 577 C CA . PHE A 1 73 ? -4.435 23.473 -3.792 1.00 45.62 73 PHE A CA 1
ATOM 578 C C . PHE A 1 73 ? -4.769 24.931 -4.122 1.00 45.62 73 PHE A C 1
ATOM 580 O O . PHE A 1 73 ? -4.026 25.543 -4.924 1.00 45.62 73 PHE A O 1
#

Radius of gyration: 13.99 Å; chains: 1; bounding box: 25×36×31 Å

Foldseek 3Di:
DDLADPVLVVQLVVLVVVLVVCVVVVVVVVSVVSVVVSQVSVCVRSVNQARPVCNPDGPPDPVSVVVVVVVPD

Sequence (73 aa):
MGFIDQQGYEAISSVAEDTKISLDAEKFVEATNLWGKTEYAVEVETNFGVDFYNVLTKIKSLDEKNQYLKGEF

p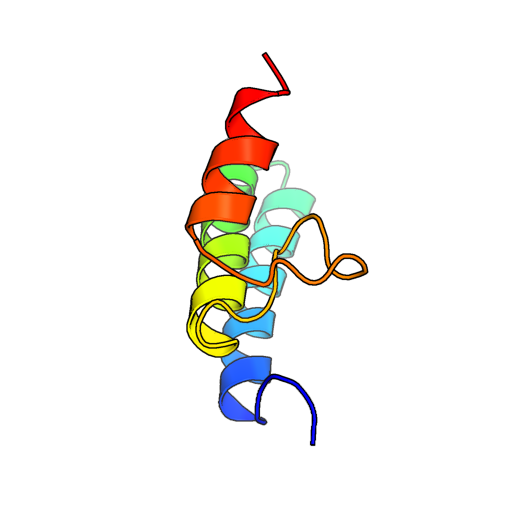LDDT: mean 84.2, std 15.48, range [45.62, 98.62]

Organism: NCBI:txid1265417